Protein AF-A0A914QWF9-F1 (afdb_monomer)

Solvent-accessible surface area (backbone atoms only — not comparable to full-atom values): 8868 Å² total; per-residue (Å²): 136,91,75,62,55,84,42,49,62,39,82,74,47,65,68,43,36,51,52,45,52,56,43,65,59,30,48,76,39,71,44,70,62,62,51,54,31,44,86,71,41,91,70,46,84,58,59,75,56,71,84,64,99,67,94,63,83,84,56,72,35,55,24,38,60,91,36,84,88,27,16,42,87,88,45,54,73,42,78,38,72,58,63,64,86,76,58,66,73,52,49,52,50,15,51,27,21,52,47,13,50,32,47,77,69,69,70,57,81,87,77,93,71,74,82,80,57,93,63,91,49,70,64,55,56,51,53,52,30,58,78,67,69,52,66,101,76,80,86,82,84,128

Mean predicted aligned error: 7.16 Å

Foldseek 3Di:
DDDDCVQQVDDQDVVLLVVLVVQVVQQPDWDADAFFAQVRDPDFCDQPDDQDPPPDDGDRGCQDPPHDVHTDPPTDHDGDGSRDDDDPVSNSVSNSNVNNVCVVVVLDDDDDDPVPQPDPDPVSVVVVCVVVVNDDDDDDDD

InterPro domains:
  IPR002136 Large ribosomal subunit protein uL4 [PF00573] (2-134)
  IPR013005 Large ribosomal subunit protein uL4-like [PTHR10746] (1-134)
  IPR023574 Large ribosomal subunit protein uL4 domain superfamily [G3DSA:3.40.1370.10] (1-141)
  IPR023574 Large ribosomal subunit protein uL4 domain superfamily [SSF52166] (2-134)

Organism: NCBI:txid227884

Sequence (142 aa):
MKLNPSVFRTTPRIDLLHRNITWQQNYRNLQLTKQLTRAEMPGGGRKPWPQKKTGRHHAGSIRAPGFKFGGFAHGVRGPRTWFYMLPDSIRLKGLCTALTIKHVQNDLIIADDFDSISSNDSQFLHDLAEKRNWEIQICLRI

pLDDT: mean 90.38, std 10.07, range [35.31, 98.06]

Nearest PDB structures (foldseek):
  6ydw-assembly1_BF  TM=9.762E-01  e=4.578E-14  Sus scrofa
  8any-assembly1_F  TM=9.767E-01  e=2.066E-13  Homo sapiens
  7nqh-assembly1_BF  TM=8.970E-01  e=2.841E-12  Sus scrofa
  3j6b-assembly1_D  TM=8.405E-01  e=6.416E-08  Saccharomyces cerevisiae
  5mrf-assembly1_D  TM=8.254E-01  e=2.357E-06  Saccharomyces cerevisiae

Radius of gyration: 28.98 Å; Cα contacts (8 Å, |Δi|>4): 144; chains: 1; bounding box: 62×30×77 Å

Secondary structure (DSSP, 8-state):
----HHHHSS---HHHHHHHHHHHHHTT-EE---PPPTTTSS---S-SS-SSSSSSPP-S-TTSTTSTTPPPSS---SSEE---PPPHHHHHHHHHHHHHHHHHTT-----S-STT-S---HHHHHHHHHHTT--S------

Structure (mmCIF, N/CA/C/O backbone):
data_AF-A0A914QWF9-F1
#
_entry.id   AF-A0A914QWF9-F1
#
loop_
_atom_site.group_PDB
_atom_site.id
_atom_site.type_symbol
_atom_site.label_atom_id
_atom_site.label_alt_id
_atom_site.label_comp_id
_atom_site.label_asym_id
_atom_site.label_entity_id
_atom_site.label_seq_id
_atom_site.pdbx_PDB_ins_code
_atom_site.Cartn_x
_atom_site.Cartn_y
_atom_site.Cartn_z
_atom_site.occupancy
_atom_site.B_iso_or_equiv
_atom_site.auth_seq_id
_atom_site.auth_comp_id
_atom_site.auth_asym_id
_atom_site.auth_atom_id
_atom_site.pdbx_PDB_model_num
ATOM 1 N N . MET A 1 1 ? -25.846 2.274 28.030 1.00 79.69 1 MET A N 1
ATOM 2 C CA . MET A 1 1 ? -26.129 3.093 26.828 1.00 79.69 1 MET A CA 1
ATOM 3 C C . MET A 1 1 ? -26.800 2.228 25.760 1.00 79.69 1 MET A C 1
ATOM 5 O O . MET A 1 1 ? -26.440 1.062 25.636 1.00 79.69 1 MET A O 1
ATOM 9 N N . LYS A 1 2 ? -27.792 2.741 25.019 1.00 88.00 2 LYS A N 1
ATOM 10 C CA . LYS A 1 2 ? -28.490 1.978 23.965 1.00 88.00 2 LYS A CA 1
ATOM 11 C C . LYS A 1 2 ? -27.807 2.214 22.615 1.00 88.00 2 LYS A C 1
ATOM 13 O O . LYS A 1 2 ? -27.835 3.329 22.110 1.00 88.00 2 LYS A O 1
ATOM 18 N N . LEU A 1 3 ? -27.212 1.170 22.036 1.00 90.25 3 LEU A N 1
ATOM 19 C CA . LEU A 1 3 ? -26.528 1.232 20.738 1.00 90.25 3 LEU A CA 1
ATOM 20 C C . LEU A 1 3 ? -27.451 0.824 19.585 1.00 90.25 3 LEU A C 1
ATOM 22 O O . LEU A 1 3 ? -28.329 -0.026 19.750 1.00 90.25 3 LEU A O 1
ATOM 26 N N . ASN A 1 4 ? -27.241 1.413 18.404 1.00 94.69 4 ASN A N 1
ATOM 27 C CA . ASN A 1 4 ? -28.020 1.074 17.214 1.00 94.69 4 ASN A CA 1
ATOM 28 C C . ASN A 1 4 ? -27.659 -0.347 16.723 1.00 94.69 4 ASN A C 1
ATOM 30 O O . ASN A 1 4 ? -26.498 -0.592 16.368 1.00 94.69 4 ASN A O 1
ATOM 34 N N . PRO A 1 5 ? -28.629 -1.279 16.646 1.00 93.75 5 PRO A N 1
ATOM 35 C CA . PRO A 1 5 ? -28.360 -2.655 16.234 1.00 93.75 5 PRO A CA 1
ATOM 36 C C . PRO A 1 5 ? -27.850 -2.756 14.790 1.00 93.75 5 PRO A C 1
ATOM 38 O O . PRO A 1 5 ? -27.031 -3.620 14.498 1.00 93.75 5 PRO A O 1
ATOM 41 N N . SER A 1 6 ? -28.252 -1.848 13.894 1.00 93.06 6 SER A N 1
ATOM 42 C CA . SER A 1 6 ? -27.806 -1.872 12.496 1.00 93.06 6 SER A CA 1
ATOM 43 C C . SER A 1 6 ? -26.310 -1.586 12.329 1.00 93.06 6 SER A C 1
ATOM 45 O O . SER A 1 6 ? -25.757 -1.895 11.279 1.00 93.06 6 SER A O 1
ATOM 47 N N . VAL A 1 7 ? -25.653 -0.977 13.320 1.00 93.19 7 VAL A N 1
ATOM 48 C CA . VAL A 1 7 ? -24.224 -0.627 13.254 1.00 93.19 7 VAL A CA 1
ATOM 49 C C . VAL A 1 7 ? -23.387 -1.616 14.059 1.00 93.19 7 VAL A C 1
ATOM 51 O O . VAL A 1 7 ? -22.391 -2.123 13.551 1.00 93.19 7 VAL A O 1
ATOM 54 N N . PHE A 1 8 ? -23.818 -1.926 15.286 1.00 94.06 8 PHE A N 1
ATOM 55 C CA . PHE A 1 8 ? -23.043 -2.723 16.247 1.00 94.06 8 PHE A CA 1
ATOM 56 C C . PHE A 1 8 ? -23.449 -4.202 16.325 1.00 94.06 8 PHE A C 1
ATOM 58 O O . PHE A 1 8 ? -22.809 -4.964 17.043 1.00 94.06 8 PHE A O 1
ATOM 65 N N . ARG A 1 9 ? -24.521 -4.621 15.635 1.00 93.31 9 ARG A N 1
ATOM 66 C CA . ARG A 1 9 ? -25.017 -6.013 15.614 1.00 93.31 9 ARG A CA 1
ATOM 67 C C . ARG A 1 9 ? -25.243 -6.534 14.190 1.00 93.31 9 ARG A C 1
ATOM 69 O O . ARG A 1 9 ? -26.154 -7.321 13.944 1.00 93.31 9 ARG A O 1
ATOM 76 N N . THR A 1 10 ? -24.425 -6.091 13.236 1.00 93.75 10 THR A N 1
ATOM 77 C CA . THR A 1 10 ? -24.459 -6.623 11.862 1.00 93.75 10 THR A CA 1
ATOM 78 C C . THR A 1 10 ? -23.812 -8.010 11.808 1.00 93.75 10 THR A C 1
ATOM 80 O O . THR A 1 10 ? -22.875 -8.293 12.545 1.00 93.75 10 THR A O 1
ATOM 83 N N . THR A 1 11 ? -24.251 -8.885 10.900 1.00 93.00 11 THR A N 1
ATOM 84 C CA . THR A 1 11 ? -23.580 -10.177 10.673 1.00 93.00 11 THR A CA 1
ATOM 85 C C . THR A 1 11 ? -22.091 -9.967 10.349 1.00 93.00 11 THR A C 1
ATOM 87 O O . THR A 1 11 ? -21.797 -9.281 9.360 1.00 93.00 11 THR A O 1
ATOM 90 N N . PRO A 1 12 ? -21.148 -10.539 11.118 1.00 92.38 12 PRO A N 1
ATOM 91 C CA . PRO A 1 12 ? -19.728 -10.251 10.946 1.00 92.38 12 PRO A CA 1
ATOM 92 C C . PRO A 1 12 ? -19.193 -10.866 9.643 1.00 92.38 12 PRO A C 1
ATOM 94 O O . PRO A 1 12 ? -18.993 -12.075 9.540 1.00 92.38 12 PRO A O 1
ATOM 97 N N . ARG A 1 13 ? -18.960 -10.032 8.618 1.00 94.50 13 ARG A N 1
ATOM 98 C CA . ARG A 1 13 ? -18.441 -10.451 7.302 1.00 94.50 13 ARG A CA 1
ATOM 99 C C . ARG A 1 13 ? -16.966 -10.091 7.118 1.00 94.50 13 ARG A C 1
ATOM 101 O O . ARG A 1 13 ? -16.642 -9.028 6.590 1.00 94.50 13 ARG A O 1
ATOM 108 N N . ILE A 1 14 ? -16.080 -11.021 7.464 1.00 95.56 14 ILE A N 1
ATOM 109 C CA . ILE A 1 14 ? -14.614 -10.846 7.404 1.00 95.56 14 ILE A CA 1
ATOM 110 C C . ILE A 1 14 ? -14.115 -10.499 5.986 1.00 95.56 14 ILE A C 1
ATOM 112 O O . ILE A 1 14 ? -13.216 -9.678 5.838 1.00 95.56 14 ILE A O 1
ATOM 116 N N . ASP A 1 15 ? -14.743 -11.028 4.930 1.00 96.88 15 ASP A N 1
ATOM 117 C CA . ASP A 1 15 ? -14.413 -10.684 3.533 1.00 96.88 15 ASP A CA 1
ATOM 118 C C . ASP A 1 15 ? -14.521 -9.170 3.255 1.00 96.88 15 ASP A C 1
ATOM 120 O O . ASP A 1 15 ? -13.628 -8.567 2.662 1.00 96.88 15 ASP A O 1
ATOM 124 N N . LEU A 1 16 ? -15.580 -8.511 3.744 1.00 95.75 16 LEU A N 1
ATOM 125 C CA . LEU A 1 16 ? -15.761 -7.069 3.536 1.00 95.75 16 LEU A CA 1
ATOM 126 C C . LEU A 1 16 ? -14.731 -6.252 4.320 1.00 95.75 16 LEU A C 1
ATOM 128 O O . LEU A 1 16 ? -14.293 -5.204 3.841 1.00 95.75 16 LEU A O 1
ATOM 132 N N . LEU A 1 17 ? -14.331 -6.739 5.497 1.00 95.94 17 LEU A N 1
ATOM 133 C CA . LEU A 1 17 ? -13.258 -6.145 6.287 1.00 95.94 17 LEU A CA 1
ATOM 134 C C . LEU A 1 17 ? -11.923 -6.233 5.536 1.00 95.94 17 LEU A C 1
ATOM 136 O O . LEU A 1 17 ? -11.269 -5.212 5.335 1.00 95.94 17 LEU A O 1
ATOM 140 N N . HIS A 1 18 ? -11.569 -7.421 5.039 1.00 96.94 18 HIS A N 1
ATOM 141 C CA . HIS A 1 18 ? -10.355 -7.642 4.254 1.00 96.94 18 HIS A CA 1
ATOM 142 C C . HIS A 1 18 ? -10.306 -6.731 3.019 1.00 96.94 18 HIS A C 1
ATOM 144 O O . HIS A 1 18 ? -9.330 -6.011 2.827 1.00 96.94 18 HIS A O 1
ATOM 150 N N . ARG A 1 19 ? -11.390 -6.665 2.231 1.00 97.19 19 ARG A N 1
ATOM 151 C CA . ARG A 1 19 ? -11.473 -5.771 1.058 1.00 97.19 19 ARG A CA 1
ATOM 152 C C . ARG A 1 19 ? -11.233 -4.307 1.415 1.00 97.19 19 ARG A C 1
ATOM 154 O O . ARG A 1 19 ? -10.559 -3.606 0.666 1.00 97.19 19 ARG A O 1
ATOM 161 N N . ASN A 1 20 ? -11.771 -3.845 2.543 1.00 97.19 20 ASN A N 1
ATOM 162 C CA . ASN A 1 20 ? -11.553 -2.479 3.014 1.00 97.19 20 ASN A CA 1
ATOM 163 C C . ASN A 1 20 ? -10.098 -2.229 3.401 1.00 97.19 20 ASN A C 1
ATOM 165 O O . ASN A 1 20 ? -9.551 -1.204 3.008 1.00 97.19 20 ASN A O 1
ATOM 169 N N . ILE A 1 21 ? -9.463 -3.163 4.111 1.00 96.25 21 ILE A N 1
ATOM 170 C CA . ILE A 1 21 ? -8.051 -3.058 4.502 1.00 96.25 21 ILE A CA 1
ATOM 171 C C . ILE A 1 21 ? -7.156 -3.030 3.258 1.00 96.25 21 ILE A C 1
ATOM 173 O O . ILE A 1 21 ? -6.344 -2.119 3.103 1.00 96.25 21 ILE A O 1
ATOM 177 N N . THR A 1 22 ? -7.345 -3.969 2.328 1.00 96.31 22 THR A N 1
ATOM 178 C CA . THR A 1 22 ? -6.589 -4.014 1.069 1.00 96.31 22 THR A CA 1
ATOM 179 C C . THR A 1 22 ? -6.789 -2.740 0.248 1.00 96.31 22 THR A C 1
ATOM 181 O O . THR A 1 22 ? -5.837 -2.214 -0.329 1.00 96.31 22 THR A O 1
ATOM 184 N N . TRP A 1 23 ? -8.018 -2.215 0.193 1.00 97.50 23 TRP A N 1
ATOM 185 C CA . TRP A 1 23 ? -8.303 -0.937 -0.454 1.00 97.50 23 TRP A CA 1
ATOM 186 C C . TRP A 1 23 ? -7.572 0.216 0.237 1.00 97.50 23 TRP A C 1
ATOM 188 O O . TRP A 1 23 ? -6.878 0.962 -0.447 1.00 97.50 23 TRP A O 1
ATOM 198 N N . GLN A 1 24 ? -7.657 0.325 1.569 1.00 95.94 24 GLN A N 1
ATOM 199 C CA . GLN A 1 24 ? -7.014 1.376 2.365 1.00 95.94 24 GLN A CA 1
ATOM 200 C C . GLN A 1 24 ? -5.485 1.389 2.230 1.00 95.94 24 GLN A C 1
ATOM 202 O O . GLN A 1 24 ? -4.878 2.458 2.204 1.00 95.94 24 GLN A O 1
ATOM 207 N N . GLN A 1 25 ? -4.866 0.217 2.111 1.00 94.31 25 GLN A N 1
ATOM 208 C CA . GLN A 1 25 ? -3.435 0.102 1.846 1.00 94.31 25 GLN A CA 1
ATOM 209 C C . GLN A 1 25 ? -3.105 0.565 0.423 1.00 94.31 25 GLN A C 1
ATOM 211 O O . GLN A 1 25 ? -2.206 1.375 0.228 1.00 94.31 25 GLN A O 1
ATOM 216 N N . ASN A 1 26 ? -3.862 0.108 -0.577 1.00 95.31 26 ASN A N 1
ATOM 217 C CA . ASN A 1 26 ? -3.514 0.322 -1.982 1.00 95.31 26 ASN A CA 1
ATOM 218 C C . ASN A 1 26 ? -3.883 1.699 -2.538 1.00 95.31 26 ASN A C 1
ATOM 220 O O . ASN A 1 26 ? -3.162 2.204 -3.396 1.00 95.31 26 ASN A O 1
ATOM 224 N N . TYR A 1 27 ? -4.958 2.339 -2.067 1.00 95.06 27 TYR A N 1
ATOM 225 C CA . TYR A 1 27 ? -5.406 3.602 -2.669 1.00 95.06 27 TYR A CA 1
ATOM 226 C C . TYR A 1 27 ? -4.405 4.752 -2.485 1.00 95.06 27 TYR A C 1
ATOM 228 O O . TYR A 1 27 ? -4.372 5.662 -3.308 1.00 95.06 27 TYR A O 1
ATOM 236 N N . ARG A 1 28 ? -3.580 4.704 -1.430 1.00 91.62 28 ARG A N 1
ATOM 237 C CA . ARG A 1 28 ? -2.504 5.678 -1.170 1.00 91.62 28 ARG A CA 1
ATOM 238 C C . ARG A 1 28 ? -1.166 5.272 -1.792 1.00 91.62 28 ARG A C 1
ATOM 240 O O . ARG A 1 28 ? -0.235 6.072 -1.791 1.00 91.62 28 ARG A O 1
ATOM 247 N N . ASN A 1 29 ? -1.051 4.047 -2.306 1.00 93.56 29 ASN A N 1
ATOM 248 C CA . ASN A 1 29 ? 0.223 3.510 -2.767 1.00 93.56 29 ASN A CA 1
ATOM 249 C C . ASN A 1 29 ? 0.638 4.118 -4.113 1.00 93.56 29 ASN A C 1
ATOM 251 O O . ASN A 1 29 ? -0.044 3.969 -5.134 1.00 93.56 29 ASN A O 1
ATOM 255 N N . LEU A 1 30 ? 1.824 4.732 -4.111 1.00 93.81 30 LEU A N 1
ATOM 256 C CA . LEU A 1 30 ? 2.505 5.263 -5.286 1.00 93.81 30 LEU A CA 1
ATOM 257 C C . LEU A 1 30 ? 3.869 4.589 -5.435 1.00 93.81 30 LEU A C 1
ATOM 259 O O . LEU A 1 30 ? 4.742 4.716 -4.580 1.00 93.81 30 LEU A O 1
ATOM 263 N N . GLN A 1 31 ? 4.074 3.899 -6.553 1.00 93.94 31 GLN A N 1
ATOM 264 C CA . GLN A 1 31 ? 5.348 3.272 -6.872 1.00 93.94 31 GLN A CA 1
ATOM 265 C C . GLN A 1 31 ? 6.168 4.186 -7.788 1.00 93.94 31 GLN A C 1
ATOM 267 O O . GLN A 1 31 ? 5.858 4.338 -8.970 1.00 93.94 31 GLN A O 1
ATOM 272 N N . LEU A 1 32 ? 7.235 4.775 -7.238 1.00 94.75 32 LEU A N 1
ATOM 273 C CA . LEU A 1 32 ? 8.134 5.702 -7.946 1.00 94.75 32 LEU A CA 1
ATOM 274 C C . LEU A 1 32 ? 9.300 5.012 -8.665 1.00 94.75 32 LEU A C 1
ATOM 276 O O . LEU A 1 32 ? 9.985 5.623 -9.481 1.00 94.75 32 LEU A O 1
ATOM 280 N N . THR A 1 33 ? 9.538 3.734 -8.378 1.00 94.38 33 THR A N 1
ATOM 281 C CA . THR A 1 33 ? 10.654 2.981 -8.953 1.00 94.38 33 THR A CA 1
ATOM 282 C C . THR A 1 33 ? 10.525 2.886 -10.472 1.00 94.38 33 THR A C 1
ATOM 284 O O . THR A 1 33 ? 9.498 2.433 -10.980 1.00 94.38 33 THR A O 1
ATOM 287 N N . LYS A 1 34 ? 11.583 3.252 -11.198 1.00 95.12 34 LYS A N 1
ATOM 288 C CA . LYS A 1 34 ? 11.663 3.144 -12.657 1.00 95.12 34 LYS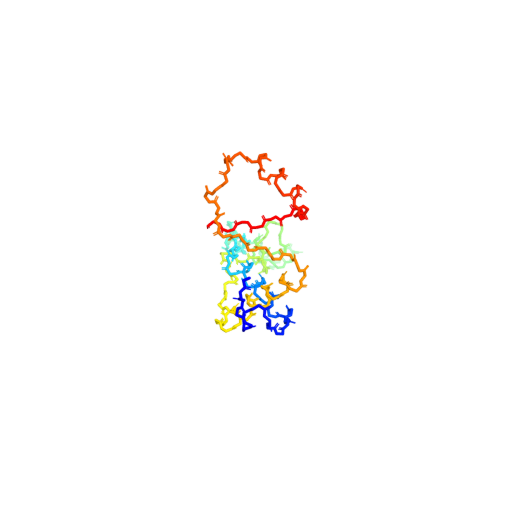 A CA 1
ATOM 289 C C . LYS A 1 34 ? 12.995 2.521 -13.057 1.00 95.12 34 LYS A C 1
ATOM 291 O O . LYS A 1 34 ? 14.050 2.973 -12.625 1.00 95.12 34 LYS A O 1
ATOM 296 N N . GLN A 1 35 ? 12.942 1.515 -13.920 1.00 95.38 35 GLN A N 1
ATOM 297 C CA . GLN A 1 35 ? 14.111 0.948 -14.585 1.00 95.38 35 GLN A CA 1
ATOM 298 C C . GLN A 1 35 ? 14.199 1.482 -16.017 1.00 95.38 35 GLN A C 1
ATOM 300 O O . GLN A 1 35 ? 13.191 1.570 -16.727 1.00 95.38 35 GLN A O 1
ATOM 305 N N . LEU A 1 36 ? 15.412 1.854 -16.431 1.00 95.31 36 LEU A N 1
ATOM 306 C CA . LEU A 1 36 ? 15.663 2.412 -17.756 1.00 95.31 36 LEU A CA 1
ATOM 307 C C . LEU A 1 36 ? 15.578 1.316 -18.819 1.00 95.31 36 LEU A C 1
ATOM 309 O O . LEU A 1 36 ? 16.236 0.275 -18.729 1.00 95.31 36 LEU A O 1
ATOM 313 N N . THR A 1 37 ? 14.779 1.576 -19.848 1.00 96.00 37 THR A N 1
ATOM 314 C CA . THR A 1 37 ? 14.755 0.751 -21.060 1.00 96.00 37 THR A CA 1
ATOM 315 C C . THR A 1 37 ? 15.994 1.011 -21.912 1.00 96.00 37 THR A C 1
ATOM 317 O O . THR A 1 37 ? 16.696 2.009 -21.735 1.00 96.00 37 THR A O 1
ATOM 320 N N . ARG A 1 38 ? 16.242 0.150 -22.910 1.00 94.25 38 ARG A N 1
ATOM 321 C CA . ARG A 1 38 ? 17.354 0.335 -23.863 1.00 94.25 38 ARG A CA 1
ATOM 322 C C . ARG A 1 38 ? 17.352 1.703 -24.561 1.00 94.25 38 ARG A C 1
ATOM 324 O O . ARG A 1 38 ? 18.408 2.146 -24.988 1.00 94.25 38 ARG A O 1
ATOM 331 N N . ALA A 1 39 ? 16.177 2.323 -24.708 1.00 93.75 39 ALA A N 1
ATOM 332 C CA . ALA A 1 39 ? 15.992 3.605 -25.386 1.00 93.75 39 ALA A CA 1
ATOM 333 C C . ALA A 1 39 ? 16.230 4.811 -24.464 1.00 93.75 39 ALA A C 1
ATOM 335 O O . ALA A 1 39 ? 16.548 5.891 -24.943 1.00 93.75 39 ALA A O 1
ATOM 336 N N . GLU A 1 40 ? 16.080 4.630 -23.151 1.00 95.06 40 GLU A N 1
ATOM 337 C CA . GLU A 1 40 ? 16.303 5.685 -22.154 1.00 95.06 40 GLU A CA 1
ATOM 338 C C . GLU A 1 40 ? 17.746 5.686 -21.633 1.00 95.06 40 GLU A C 1
ATOM 340 O O . GLU A 1 40 ? 18.178 6.643 -20.996 1.00 95.06 40 GLU A O 1
ATOM 345 N N . MET A 1 41 ? 18.495 4.604 -21.867 1.00 95.06 41 MET A N 1
ATOM 346 C CA . MET A 1 41 ? 19.898 4.528 -21.482 1.00 95.06 41 MET A CA 1
ATOM 347 C C . MET A 1 41 ? 20.788 5.403 -22.376 1.00 95.06 41 MET A C 1
ATOM 349 O O . MET A 1 41 ? 20.595 5.441 -23.590 1.00 95.06 41 MET A O 1
ATOM 353 N N . PRO A 1 42 ? 21.828 6.044 -21.814 1.00 94.62 42 PRO A N 1
ATOM 354 C CA . PRO A 1 42 ? 22.708 6.917 -22.580 1.00 94.62 42 PRO A CA 1
ATOM 355 C C . PRO A 1 42 ? 23.568 6.136 -23.588 1.00 94.62 42 PRO A C 1
ATOM 357 O O . PRO A 1 42 ? 24.224 5.146 -23.246 1.00 94.62 42 PRO A O 1
ATOM 360 N N 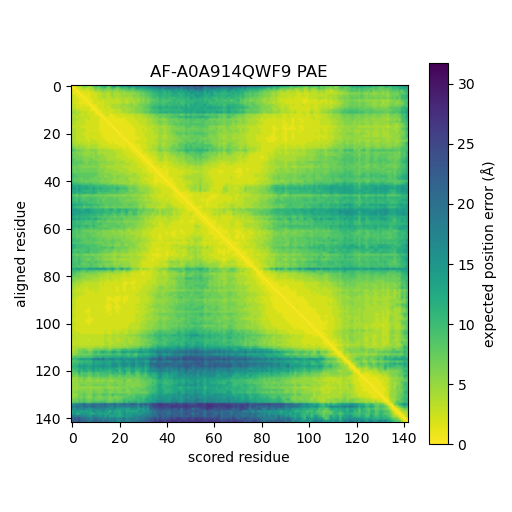. GLY A 1 43 ? 23.626 6.611 -24.834 1.00 94.56 43 GLY A N 1
ATOM 361 C CA . GLY A 1 43 ? 24.439 6.032 -25.909 1.00 94.56 43 GLY A CA 1
ATOM 362 C C . GLY A 1 43 ? 23.768 4.863 -26.642 1.00 94.56 43 GLY A C 1
ATOM 363 O O . GLY A 1 43 ? 22.555 4.717 -26.648 1.00 94.56 43 GLY A O 1
ATOM 364 N N . GLY A 1 44 ? 24.560 4.021 -27.315 1.00 92.81 44 GLY A N 1
ATOM 365 C CA . GLY A 1 44 ? 24.038 2.843 -28.024 1.00 92.81 44 GLY A CA 1
ATOM 366 C C . GLY A 1 44 ? 23.324 3.112 -29.354 1.00 92.81 44 GLY A C 1
ATOM 367 O O . GLY A 1 44 ? 22.719 2.185 -29.889 1.00 92.81 44 GLY A O 1
ATOM 368 N N . GLY A 1 45 ? 23.425 4.328 -29.901 1.00 93.44 45 GLY A N 1
ATOM 369 C CA . GLY A 1 45 ? 22.910 4.668 -31.236 1.00 93.44 45 GLY A CA 1
ATOM 370 C C . GLY A 1 45 ? 23.775 4.152 -32.394 1.00 93.44 45 GLY A C 1
ATOM 371 O O . GLY A 1 45 ? 23.277 3.945 -33.496 1.00 93.44 45 GLY A O 1
ATOM 372 N N . ARG A 1 46 ? 25.067 3.889 -32.154 1.00 94.19 46 ARG A N 1
ATOM 373 C CA . ARG A 1 46 ? 25.975 3.307 -33.152 1.00 94.19 46 ARG A CA 1
ATOM 374 C C . ARG A 1 46 ? 25.969 1.782 -33.065 1.00 94.19 46 ARG A C 1
ATOM 376 O O . ARG A 1 46 ? 26.072 1.212 -31.977 1.00 94.19 46 ARG A O 1
ATOM 383 N N . LYS A 1 47 ? 25.943 1.129 -34.230 1.00 94.69 47 LYS A N 1
ATOM 384 C CA . LYS A 1 47 ? 26.090 -0.324 -34.336 1.00 94.69 47 LYS A CA 1
ATOM 385 C C . LYS A 1 47 ? 27.462 -0.771 -33.789 1.00 94.69 47 LYS A C 1
ATOM 387 O O . LYS A 1 47 ? 28.472 -0.231 -34.245 1.00 94.69 47 LYS A O 1
ATOM 392 N N . PRO A 1 48 ? 27.528 -1.751 -32.866 1.00 94.75 48 PRO A N 1
ATOM 393 C CA . PRO A 1 48 ? 28.785 -2.139 -32.218 1.00 94.75 48 PRO A CA 1
ATOM 394 C C . PRO A 1 48 ? 29.846 -2.688 -33.183 1.00 94.75 48 PRO A C 1
ATOM 396 O O . PRO A 1 48 ? 31.028 -2.386 -33.047 1.00 94.75 48 PRO A O 1
ATOM 399 N N . TRP A 1 49 ? 29.427 -3.489 -34.167 1.00 95.88 49 TRP A N 1
ATOM 400 C CA . TRP A 1 49 ? 30.292 -4.043 -35.211 1.00 95.88 49 TRP A CA 1
ATOM 401 C C . TRP A 1 49 ? 29.509 -4.317 -36.510 1.00 95.88 49 TRP A C 1
ATOM 403 O O . TRP A 1 49 ? 28.276 -4.416 -36.481 1.00 95.88 49 TRP A O 1
ATOM 413 N N . PRO A 1 50 ? 30.192 -4.437 -37.668 1.00 95.94 50 PRO A N 1
ATOM 414 C CA . PRO A 1 50 ? 29.558 -4.787 -38.939 1.00 95.94 50 PRO 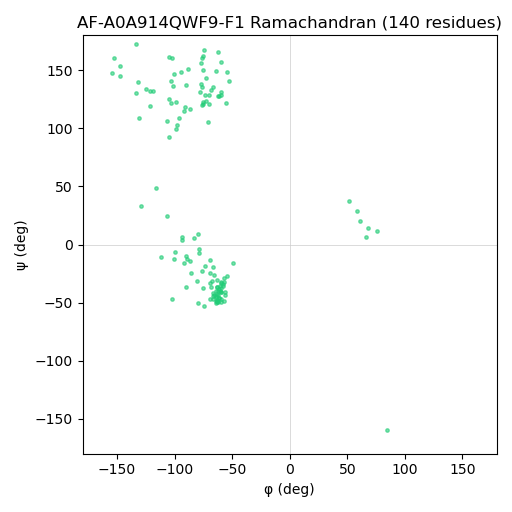A CA 1
ATOM 415 C C . PRO A 1 50 ? 28.756 -6.090 -38.869 1.00 95.94 50 PRO A C 1
ATOM 417 O O . PRO A 1 50 ? 29.115 -7.018 -38.148 1.00 95.94 50 PRO A O 1
ATOM 420 N N . GLN A 1 51 ? 27.679 -6.173 -39.657 1.00 95.44 51 GLN A N 1
ATOM 421 C CA . GLN A 1 51 ? 26.753 -7.313 -39.622 1.00 95.44 51 GLN A CA 1
ATOM 422 C C . GLN A 1 51 ? 27.428 -8.653 -39.949 1.00 95.44 51 GLN A C 1
ATOM 424 O O . GLN A 1 51 ? 27.006 -9.676 -39.425 1.00 95.44 51 GLN A O 1
ATOM 429 N N . LYS A 1 52 ? 28.438 -8.665 -40.822 1.00 95.25 52 LYS A N 1
ATOM 430 C CA . LYS A 1 52 ? 29.127 -9.871 -41.308 1.00 95.25 52 LYS A CA 1
ATOM 431 C C . LYS A 1 52 ? 30.645 -9.668 -41.250 1.00 95.25 52 LYS A C 1
ATOM 433 O O . LYS A 1 52 ? 31.101 -8.549 -41.026 1.00 95.25 52 LYS A O 1
ATOM 438 N N . LYS A 1 53 ? 31.407 -10.738 -41.519 1.00 93.75 53 LYS A N 1
ATOM 439 C CA . LYS A 1 53 ? 32.884 -10.748 -41.631 1.00 93.75 53 LYS A CA 1
ATOM 440 C C . LYS A 1 53 ? 33.649 -10.483 -40.322 1.00 93.75 53 LYS A C 1
ATOM 442 O O . LYS A 1 53 ? 34.842 -10.224 -40.353 1.00 93.75 53 LYS A O 1
ATOM 447 N N . THR A 1 54 ? 32.971 -10.557 -39.177 1.00 93.69 54 THR A N 1
ATOM 448 C CA . THR A 1 54 ? 33.549 -10.305 -37.843 1.00 93.69 54 THR A CA 1
ATOM 449 C C . THR A 1 54 ? 33.638 -11.550 -36.959 1.00 93.69 54 THR A C 1
ATOM 451 O O . THR A 1 54 ? 34.244 -11.478 -35.896 1.00 93.69 54 THR A O 1
ATOM 454 N N . GLY A 1 55 ? 33.010 -12.669 -37.344 1.00 95.56 55 GLY A N 1
ATOM 455 C CA . GLY A 1 55 ? 32.948 -13.900 -36.536 1.00 95.56 55 GLY A CA 1
ATOM 456 C C . GLY A 1 55 ? 32.154 -13.776 -35.225 1.00 95.56 55 GLY A C 1
ATOM 457 O O . GLY A 1 55 ? 32.145 -14.703 -34.423 1.00 95.56 55 GLY A O 1
ATOM 458 N N . ARG A 1 56 ? 31.491 -12.635 -34.986 1.00 95.19 56 ARG A N 1
ATOM 459 C CA . ARG A 1 56 ? 30.702 -12.343 -33.778 1.00 95.19 56 ARG A CA 1
ATOM 460 C C . ARG A 1 56 ? 29.201 -12.487 -34.047 1.00 95.19 56 ARG A C 1
ATOM 462 O O . ARG A 1 56 ? 28.764 -12.387 -35.192 1.00 95.19 56 ARG A O 1
ATOM 469 N N . HIS A 1 57 ? 28.406 -12.650 -32.985 1.00 94.31 57 HIS A N 1
ATOM 470 C CA . HIS A 1 57 ? 26.939 -12.634 -33.074 1.00 94.31 57 HIS A CA 1
ATOM 471 C C . HIS A 1 57 ? 26.419 -11.298 -33.633 1.00 94.31 57 HIS A C 1
ATOM 473 O O . HIS A 1 57 ? 27.087 -10.267 -33.544 1.00 94.31 57 HIS A O 1
ATOM 479 N N . HIS A 1 58 ? 25.215 -11.277 -34.200 1.00 95.44 58 HIS A N 1
ATOM 480 C CA . HIS A 1 58 ? 24.625 -10.040 -34.713 1.00 95.44 58 HIS A CA 1
ATOM 481 C C . HIS A 1 58 ? 24.118 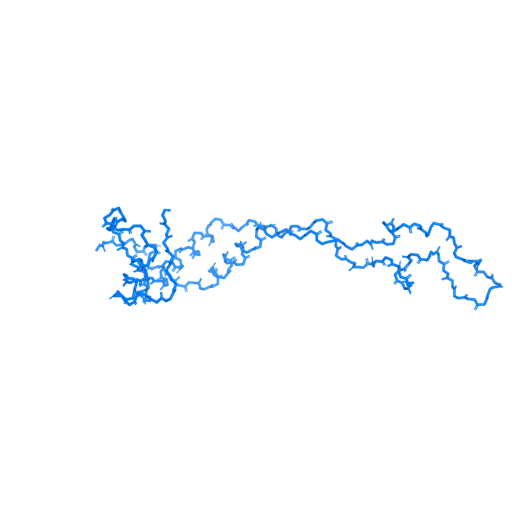-9.149 -33.571 1.00 95.44 58 HIS A C 1
ATOM 483 O O . HIS A 1 58 ? 23.230 -9.549 -32.824 1.00 95.44 58 HIS A O 1
ATOM 489 N N . ALA A 1 59 ? 24.639 -7.922 -33.469 1.00 95.25 59 ALA A N 1
ATOM 490 C CA . ALA A 1 59 ? 24.225 -6.952 -32.457 1.00 95.25 59 ALA A CA 1
ATOM 491 C C . ALA A 1 59 ? 23.786 -5.625 -33.084 1.00 95.25 59 ALA A C 1
ATOM 493 O O . ALA A 1 59 ? 24.459 -5.073 -33.958 1.00 95.25 59 ALA A O 1
ATOM 494 N N . GLY A 1 60 ? 22.649 -5.104 -32.615 1.00 94.50 60 GLY A N 1
ATOM 495 C CA . GLY A 1 60 ? 22.120 -3.805 -33.038 1.00 94.50 60 GLY A CA 1
ATOM 496 C C . GLY A 1 60 ? 22.604 -2.639 -32.174 1.00 94.50 60 GLY A C 1
ATOM 497 O O . GLY A 1 60 ? 22.865 -1.562 -32.694 1.00 94.50 60 GLY A O 1
ATOM 498 N N . SER A 1 61 ? 22.756 -2.855 -30.866 1.00 95.25 61 SER A N 1
ATOM 499 C CA . SER A 1 61 ? 23.143 -1.823 -29.900 1.00 95.25 61 SER A CA 1
ATOM 500 C C . SER A 1 61 ? 23.833 -2.450 -28.694 1.00 95.25 61 SER A C 1
ATOM 502 O O . SER A 1 61 ? 23.454 -3.540 -28.271 1.00 95.25 61 SER A O 1
ATOM 504 N N . ILE A 1 62 ? 24.781 -1.725 -28.095 1.00 96.00 62 ILE A N 1
ATOM 505 C CA . ILE A 1 62 ? 25.382 -2.093 -26.803 1.00 96.00 62 ILE A CA 1
ATOM 506 C C . ILE A 1 62 ? 24.403 -1.952 -25.625 1.00 96.00 62 ILE A C 1
ATOM 508 O O . ILE A 1 62 ? 24.698 -2.431 -24.539 1.00 96.00 62 ILE A O 1
ATOM 512 N N . ARG A 1 63 ? 23.253 -1.280 -25.811 1.00 96.75 63 ARG A N 1
ATOM 513 C CA . ARG A 1 63 ? 22.232 -1.086 -24.764 1.00 96.75 63 ARG A CA 1
ATOM 514 C C . ARG A 1 63 ? 21.127 -2.140 -24.781 1.00 96.75 63 ARG A C 1
ATOM 516 O O . ARG A 1 63 ? 20.153 -2.015 -24.041 1.00 96.75 63 ARG A O 1
ATOM 523 N N . ALA A 1 64 ? 21.243 -3.171 -25.619 1.00 95.25 64 ALA A N 1
ATOM 524 C CA . ALA A 1 64 ? 20.290 -4.276 -25.622 1.00 95.25 64 ALA A CA 1
ATOM 525 C C . ALA A 1 64 ? 20.322 -5.049 -24.281 1.00 95.25 64 ALA A C 1
ATOM 527 O O . ALA A 1 64 ? 21.388 -5.140 -23.680 1.00 95.25 64 ALA A O 1
ATOM 528 N N . PRO A 1 65 ? 19.202 -5.643 -23.822 1.00 95.75 65 PRO A N 1
ATOM 529 C CA . PRO A 1 65 ? 19.104 -6.256 -22.489 1.00 95.75 65 PRO A CA 1
ATOM 530 C C . PRO A 1 65 ? 20.122 -7.364 -22.185 1.00 95.75 65 PRO A C 1
ATOM 532 O O . PRO A 1 65 ? 20.495 -7.549 -21.035 1.00 95.75 65 PRO A O 1
ATOM 535 N N . GLY A 1 66 ? 20.585 -8.092 -23.207 1.00 93.62 66 GLY A N 1
ATOM 536 C CA . GLY A 1 66 ? 21.602 -9.139 -23.048 1.00 93.62 66 GLY A CA 1
ATOM 537 C C . GLY A 1 66 ? 23.040 -8.622 -22.917 1.00 93.62 66 GLY A C 1
ATOM 538 O O . GLY A 1 66 ? 23.947 -9.409 -22.667 1.00 93.62 66 GLY A O 1
ATOM 539 N N . PHE A 1 67 ? 23.277 -7.322 -23.109 1.00 94.50 67 PHE A N 1
ATOM 540 C CA . PHE A 1 67 ? 24.597 -6.716 -22.946 1.00 94.50 67 PHE A CA 1
ATOM 541 C C . PHE A 1 67 ? 24.820 -6.263 -21.501 1.00 94.50 67 PHE A C 1
ATOM 543 O O . PHE A 1 67 ? 23.894 -5.851 -20.801 1.00 94.50 67 PHE A O 1
ATOM 550 N N . LYS A 1 68 ? 26.085 -6.264 -21.064 1.00 93.69 68 LYS A N 1
ATOM 551 C CA . LYS A 1 68 ? 26.477 -5.650 -19.790 1.00 93.69 68 LYS A CA 1
ATOM 552 C C . LYS A 1 68 ? 26.123 -4.159 -19.817 1.00 93.69 68 LYS A C 1
ATOM 554 O O . LYS A 1 68 ? 26.467 -3.466 -20.771 1.00 93.69 68 LYS A O 1
ATOM 559 N N . PHE A 1 69 ? 25.455 -3.674 -18.769 1.00 92.19 69 PHE A N 1
ATOM 560 C CA . PHE A 1 69 ? 24.890 -2.315 -18.714 1.00 92.19 69 PHE A CA 1
ATOM 561 C C . PHE A 1 69 ? 23.877 -2.012 -19.838 1.00 92.19 69 PHE A C 1
ATOM 563 O O . PHE A 1 69 ? 23.752 -0.862 -20.276 1.00 92.19 69 PHE A O 1
ATOM 570 N N . GLY A 1 70 ? 23.184 -3.045 -20.324 1.00 95.00 70 GLY A N 1
ATOM 571 C CA . GLY A 1 70 ? 22.014 -2.929 -21.185 1.00 95.00 70 GLY A CA 1
ATOM 572 C C . GLY A 1 70 ? 20.755 -2.533 -20.414 1.00 95.00 70 GLY A C 1
ATOM 573 O O . GLY A 1 70 ? 20.687 -2.661 -19.192 1.00 95.00 70 GLY A O 1
ATOM 574 N N . GLY A 1 71 ? 19.754 -2.027 -21.134 1.00 96.31 71 GLY A N 1
ATOM 575 C CA . GLY A 1 71 ? 18.479 -1.626 -20.540 1.00 96.31 71 GLY A CA 1
ATOM 576 C C . GLY A 1 71 ? 17.580 -2.817 -20.216 1.00 96.31 71 GLY A C 1
ATOM 577 O O . GLY A 1 71 ? 17.668 -3.866 -20.850 1.00 96.31 71 GLY A O 1
ATOM 578 N N . PHE A 1 72 ? 16.659 -2.641 -19.271 1.00 96.50 72 PHE A N 1
ATOM 579 C CA . PHE A 1 72 ? 15.711 -3.689 -18.883 1.00 96.50 72 PHE A CA 1
ATOM 580 C C . PHE A 1 72 ? 14.575 -3.810 -19.915 1.00 96.50 72 PHE A C 1
ATOM 582 O O . PHE A 1 72 ? 13.976 -2.804 -20.297 1.00 96.50 72 PHE A O 1
ATOM 589 N N . ALA A 1 73 ? 14.265 -5.034 -20.365 1.00 95.06 73 ALA A N 1
ATOM 590 C CA . ALA A 1 73 ? 13.176 -5.291 -21.320 1.00 95.06 73 ALA A CA 1
ATOM 591 C C . ALA A 1 73 ? 11.790 -5.181 -20.663 1.00 95.06 73 ALA A C 1
ATOM 593 O O . ALA A 1 73 ? 10.942 -4.418 -21.116 1.00 95.06 73 ALA A O 1
ATOM 594 N N . HIS A 1 74 ? 11.597 -5.902 -19.557 1.00 94.31 74 HIS A N 1
ATOM 595 C CA . HIS A 1 74 ? 10.376 -5.898 -18.746 1.00 94.31 74 HIS A CA 1
ATOM 596 C C . HIS A 1 74 ? 10.672 -5.348 -17.352 1.00 94.31 74 HIS A C 1
ATOM 598 O O . HIS A 1 74 ? 10.365 -5.961 -16.334 1.00 94.31 74 HIS A O 1
ATOM 604 N N . GLY A 1 75 ? 11.356 -4.206 -17.325 1.00 92.38 75 GLY A N 1
ATOM 605 C CA . GLY A 1 75 ? 11.664 -3.527 -16.079 1.00 92.38 75 GLY A CA 1
ATOM 606 C C . GLY A 1 75 ? 10.453 -2.806 -15.501 1.00 92.38 75 GLY A C 1
ATOM 607 O O . GLY A 1 75 ? 9.490 -2.500 -16.208 1.00 92.38 75 GLY A O 1
ATOM 608 N N . VAL A 1 76 ? 10.523 -2.480 -14.213 1.00 94.50 76 VAL A N 1
ATOM 609 C CA . VAL A 1 76 ? 9.479 -1.686 -13.559 1.00 94.50 76 VAL A CA 1
ATOM 610 C C . VAL A 1 76 ? 9.355 -0.323 -14.247 1.00 94.50 76 VAL A C 1
ATOM 612 O O . VAL A 1 76 ? 10.343 0.396 -14.427 1.00 94.50 76 VAL A O 1
ATOM 615 N N . ARG A 1 77 ? 8.128 0.045 -14.625 1.00 91.81 77 ARG A N 1
ATOM 616 C CA . ARG A 1 77 ? 7.800 1.339 -15.234 1.00 91.81 77 ARG A CA 1
ATOM 617 C C . ARG A 1 77 ? 7.075 2.203 -14.208 1.00 91.81 77 ARG A C 1
ATOM 619 O O . ARG A 1 77 ? 5.922 1.937 -13.887 1.00 91.81 77 ARG A O 1
ATOM 626 N N . GLY A 1 78 ? 7.781 3.200 -13.685 1.00 88.50 78 GLY A N 1
ATOM 627 C CA . GLY A 1 78 ? 7.233 4.201 -12.769 1.00 88.50 78 GLY A CA 1
ATOM 628 C C . GLY A 1 78 ? 7.007 5.554 -13.459 1.00 88.50 78 GLY A C 1
ATOM 629 O O . GLY A 1 78 ? 7.632 5.805 -14.499 1.00 88.50 78 GLY A O 1
ATOM 630 N N . PRO A 1 79 ? 6.170 6.437 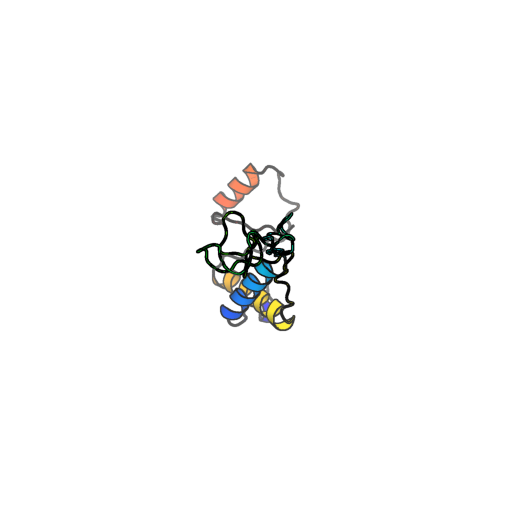-12.885 1.00 92.69 79 PRO A N 1
ATOM 631 C CA . PRO A 1 79 ? 5.357 6.233 -11.680 1.00 92.69 79 PRO A CA 1
ATOM 632 C C . PRO A 1 79 ? 4.101 5.382 -11.954 1.00 92.69 79 PRO A C 1
ATOM 634 O O . PRO A 1 79 ? 3.424 5.579 -12.960 1.00 92.69 79 PRO A O 1
ATOM 637 N N . ARG A 1 80 ? 3.776 4.445 -11.053 1.00 92.06 80 ARG A N 1
ATOM 638 C CA . ARG A 1 80 ? 2.554 3.622 -11.118 1.00 92.06 80 ARG A CA 1
ATOM 639 C C . ARG A 1 80 ? 1.715 3.820 -9.860 1.00 92.06 80 ARG A C 1
ATOM 641 O O . ARG A 1 80 ? 2.234 3.724 -8.750 1.00 92.06 80 ARG A O 1
ATOM 648 N N . THR A 1 81 ? 0.418 4.044 -10.038 1.00 93.56 81 THR A N 1
ATOM 649 C CA . THR A 1 81 ? -0.565 4.063 -8.950 1.00 93.56 81 THR A CA 1
ATOM 650 C C . THR A 1 81 ? -1.323 2.738 -8.896 1.00 93.56 81 THR A C 1
ATOM 652 O O . THR A 1 81 ? -1.575 2.101 -9.920 1.00 93.56 81 THR A O 1
ATOM 655 N N . TRP A 1 82 ? -1.694 2.327 -7.685 1.00 92.81 82 TRP A N 1
ATOM 656 C CA . TRP A 1 82 ? -2.598 1.195 -7.434 1.00 92.81 82 TRP A CA 1
ATOM 657 C C . TRP A 1 82 ? -3.980 1.673 -6.980 1.00 92.81 82 TRP A C 1
ATOM 659 O O . TRP A 1 82 ? -4.711 0.970 -6.283 1.00 92.81 82 TRP A O 1
ATOM 669 N N . PHE A 1 83 ? -4.324 2.902 -7.362 1.00 95.12 83 PHE A N 1
ATOM 670 C CA . PHE A 1 83 ? -5.547 3.561 -6.952 1.00 95.12 83 PHE A CA 1
ATOM 671 C C . PHE A 1 83 ? -6.768 2.907 -7.597 1.00 95.12 83 PHE A C 1
ATOM 673 O O . PHE A 1 83 ? -6.854 2.769 -8.816 1.00 95.12 83 PHE A O 1
ATOM 680 N N . TYR A 1 84 ? -7.740 2.567 -6.760 1.00 96.31 84 TYR A N 1
ATOM 681 C CA . TYR A 1 84 ? -9.100 2.255 -7.165 1.00 96.31 84 TYR A CA 1
ATOM 682 C C . TYR A 1 84 ? -10.049 2.692 -6.052 1.00 96.31 84 TYR A C 1
ATOM 684 O O . TYR A 1 84 ? -9.666 2.750 -4.881 1.00 96.31 84 TYR A O 1
ATOM 692 N N . MET A 1 85 ? -11.294 3.001 -6.407 1.00 97.06 85 MET A N 1
ATOM 693 C CA . MET A 1 85 ? -12.325 3.346 -5.432 1.00 97.06 85 MET A CA 1
ATOM 694 C C . MET A 1 85 ? -13.199 2.134 -5.144 1.00 97.06 85 MET A C 1
ATOM 696 O O . MET A 1 85 ? -13.814 1.568 -6.046 1.00 97.06 85 MET A O 1
ATOM 700 N N . LEU A 1 86 ? -13.262 1.745 -3.872 1.00 97.19 86 LEU A N 1
ATOM 701 C CA . LEU A 1 86 ? -14.184 0.716 -3.412 1.00 97.19 86 LEU A CA 1
ATOM 702 C C . LEU A 1 86 ? -15.606 1.306 -3.310 1.00 97.19 86 LEU A C 1
ATOM 704 O O . LEU A 1 86 ? -15.745 2.412 -2.777 1.00 97.19 86 LEU A O 1
ATOM 708 N N . PRO A 1 87 ? -16.660 0.605 -3.783 1.00 98.06 87 PRO A N 1
ATOM 709 C CA . PRO A 1 87 ? -18.039 1.078 -3.680 1.00 98.06 87 PRO A CA 1
ATOM 710 C C . PRO A 1 87 ? -18.422 1.459 -2.252 1.00 98.06 87 PRO A C 1
ATOM 712 O O . PRO A 1 87 ? -18.078 0.758 -1.296 1.00 98.06 87 PRO A O 1
ATOM 715 N N . ASP A 1 88 ? -19.183 2.542 -2.108 1.00 97.44 88 ASP A N 1
ATOM 716 C CA . ASP A 1 88 ? -19.462 3.127 -0.796 1.00 97.44 88 ASP A CA 1
ATOM 717 C C . ASP A 1 88 ? -20.186 2.164 0.154 1.00 97.44 88 ASP A C 1
ATOM 719 O O . ASP A 1 88 ? -19.805 2.000 1.312 1.00 97.44 88 ASP A O 1
ATOM 723 N N . SER A 1 89 ? -21.139 1.400 -0.380 1.00 96.44 89 SER A N 1
ATOM 724 C CA . SER A 1 89 ? -21.866 0.373 0.370 1.00 96.44 89 SER A CA 1
ATOM 725 C C . SER A 1 89 ? -20.953 -0.714 0.953 1.00 96.44 89 SER A C 1
ATOM 727 O O . SER A 1 89 ? -21.232 -1.237 2.031 1.00 96.44 89 SER A O 1
ATOM 729 N N . ILE A 1 90 ? -19.849 -1.049 0.278 1.00 96.88 90 ILE A N 1
ATOM 730 C CA . ILE A 1 90 ? -18.861 -2.018 0.768 1.00 96.88 90 ILE A CA 1
ATOM 731 C C . ILE A 1 90 ? -18.003 -1.387 1.866 1.00 96.88 90 ILE A C 1
ATOM 733 O O . ILE A 1 90 ? -17.685 -2.059 2.849 1.00 96.88 90 ILE A O 1
ATOM 737 N N . ARG A 1 91 ? -17.662 -0.099 1.738 1.00 96.81 91 ARG A N 1
ATOM 738 C CA . ARG A 1 91 ? -16.906 0.628 2.765 1.00 96.81 91 ARG A CA 1
ATOM 739 C C . ARG A 1 91 ? -17.678 0.731 4.071 1.00 96.81 91 ARG A C 1
ATOM 741 O O . ARG A 1 91 ? -17.173 0.339 5.121 1.00 96.81 91 ARG A O 1
ATOM 748 N N . LEU A 1 92 ? -18.939 1.147 3.982 1.00 96.00 92 LEU A N 1
ATOM 749 C CA . LEU A 1 92 ? -19.835 1.253 5.130 1.00 96.00 92 LEU A CA 1
ATOM 750 C C . LEU A 1 92 ? -20.059 -0.105 5.803 1.00 96.00 92 LEU A C 1
ATOM 752 O O . LEU A 1 92 ? -19.910 -0.225 7.016 1.00 96.00 92 LEU A O 1
ATOM 756 N N . LYS A 1 93 ? -20.331 -1.162 5.026 1.00 96.12 93 LYS A N 1
ATOM 757 C CA . LYS A 1 93 ? -20.493 -2.515 5.584 1.00 96.12 93 LYS A CA 1
ATOM 758 C C . LYS A 1 93 ? -19.216 -3.037 6.245 1.00 96.12 93 LYS A C 1
ATOM 760 O O . LYS A 1 93 ? -19.309 -3.720 7.264 1.00 96.12 93 LYS A O 1
ATOM 765 N N . GLY A 1 94 ? -18.041 -2.723 5.695 1.00 96.25 94 GLY A N 1
ATOM 766 C CA . GLY A 1 94 ? -16.756 -3.047 6.316 1.00 96.25 94 GLY A CA 1
ATOM 767 C C . GLY A 1 94 ? -16.577 -2.359 7.669 1.00 96.25 94 GLY A C 1
ATOM 768 O O . GLY A 1 94 ? -16.200 -3.017 8.635 1.00 96.25 94 GLY A O 1
ATOM 769 N N . LEU A 1 95 ? -16.934 -1.074 7.763 1.00 95.12 95 LEU A N 1
ATOM 770 C CA . LEU A 1 95 ? -16.895 -0.314 9.015 1.00 95.12 95 LEU A CA 1
ATOM 771 C C . LEU A 1 95 ? -17.868 -0.874 10.066 1.00 95.12 95 LEU A C 1
ATOM 773 O O . LEU A 1 95 ? -17.452 -1.144 11.191 1.00 95.12 95 LEU A O 1
ATOM 777 N N . CYS A 1 96 ? -19.132 -1.119 9.702 1.00 95.81 96 CYS A N 1
ATOM 778 C CA . CYS A 1 96 ? -20.106 -1.731 10.617 1.00 95.81 96 CYS A CA 1
ATOM 779 C C . CYS A 1 96 ? -19.649 -3.120 11.087 1.00 95.81 96 CYS A C 1
ATOM 781 O O . CYS A 1 96 ? -19.820 -3.477 12.250 1.00 95.81 96 CYS A O 1
ATOM 783 N N . THR A 1 97 ? -19.025 -3.897 10.196 1.00 95.94 97 THR A N 1
ATOM 784 C CA . THR A 1 97 ? -18.461 -5.207 10.544 1.00 95.94 97 THR A CA 1
ATOM 785 C C . THR A 1 97 ? -17.327 -5.072 11.561 1.00 95.94 97 THR A C 1
ATOM 787 O O . THR A 1 97 ? -17.322 -5.805 12.545 1.00 95.94 97 THR A O 1
ATOM 790 N N . ALA A 1 98 ? -16.403 -4.125 11.369 1.00 95.44 98 ALA A N 1
ATOM 791 C CA . ALA A 1 98 ? -15.305 -3.878 12.306 1.00 95.44 98 ALA A CA 1
ATOM 792 C C . ALA A 1 98 ? -15.819 -3.494 13.703 1.00 95.44 98 ALA A C 1
ATOM 794 O O . ALA A 1 98 ? -15.393 -4.074 14.702 1.00 95.44 98 ALA A O 1
ATOM 795 N N . LEU A 1 99 ? -16.781 -2.565 13.760 1.00 94.56 99 LEU A N 1
ATOM 796 C CA . LEU A 1 99 ? -17.413 -2.132 15.008 1.00 94.56 99 LEU A CA 1
ATOM 797 C C . LEU A 1 99 ? -18.162 -3.274 15.695 1.00 94.56 99 LEU A C 1
ATOM 799 O O . LEU A 1 99 ? -18.049 -3.434 16.906 1.00 94.56 99 LEU A O 1
ATOM 803 N N . THR A 1 100 ? -18.894 -4.088 14.930 1.00 95.12 100 THR A N 1
ATOM 804 C CA . THR A 1 100 ? -19.611 -5.243 15.483 1.00 95.12 100 THR A CA 1
ATOM 805 C C . THR A 1 100 ? -18.641 -6.271 16.065 1.00 95.12 100 THR A C 1
ATOM 807 O O . THR A 1 100 ? -18.866 -6.744 17.172 1.00 95.12 100 THR A O 1
ATOM 810 N N . ILE A 1 101 ? -17.542 -6.589 15.370 1.00 94.44 101 ILE A N 1
ATOM 811 C CA . ILE A 1 101 ? -16.530 -7.537 15.868 1.00 94.44 101 ILE A CA 1
ATOM 812 C C . ILE A 1 101 ? -15.937 -7.037 17.189 1.00 94.44 101 ILE A C 1
ATOM 814 O O . ILE A 1 101 ? -15.948 -7.775 18.171 1.00 94.44 101 ILE A O 1
ATOM 818 N N . LYS A 1 102 ? -15.507 -5.770 17.246 1.00 92.38 102 LYS A N 1
ATOM 819 C CA . LYS A 1 102 ? -14.950 -5.179 18.472 1.00 92.38 102 LYS A CA 1
ATOM 820 C C . LYS A 1 102 ? -15.962 -5.113 19.614 1.00 92.38 102 LYS A C 1
ATOM 822 O O . LYS A 1 102 ? -15.603 -5.349 20.762 1.00 92.38 102 LYS A O 1
ATOM 827 N N . HIS A 1 103 ? -17.230 -4.851 19.306 1.00 93.00 103 HIS A N 1
ATOM 828 C CA . HIS A 1 103 ? -18.297 -4.870 20.301 1.00 93.00 103 HIS A CA 1
ATOM 829 C C . HIS A 1 103 ? -18.557 -6.279 20.857 1.00 93.00 103 HIS A C 1
ATOM 831 O O . HIS A 1 103 ? -18.670 -6.436 22.066 1.00 93.00 103 HIS A O 1
ATOM 837 N N . VAL A 1 104 ? -18.609 -7.305 19.999 1.00 92.50 104 VAL A N 1
ATOM 838 C CA . VAL A 1 104 ? -18.834 -8.706 20.405 1.00 92.50 104 VAL A CA 1
ATOM 839 C C . VAL A 1 104 ? -17.655 -9.268 21.207 1.00 92.50 104 VAL A C 1
ATOM 841 O O . VAL A 1 104 ? -17.863 -10.096 22.088 1.00 92.50 104 VAL A O 1
ATOM 844 N N . GLN A 1 105 ? -16.433 -8.809 20.931 1.00 91.88 105 GLN A N 1
ATOM 845 C CA . GLN A 1 105 ? -15.221 -9.209 21.656 1.00 91.88 105 GLN A CA 1
ATOM 846 C C . GLN A 1 105 ? -15.040 -8.497 23.007 1.00 91.88 105 GLN A C 1
ATOM 848 O O . GLN A 1 105 ? -14.126 -8.845 23.739 1.00 91.88 105 GLN A O 1
ATOM 853 N N . ASN A 1 106 ? -15.915 -7.547 23.366 1.00 89.19 106 ASN A N 1
ATOM 854 C CA . ASN A 1 106 ? -15.760 -6.655 24.526 1.00 89.19 106 ASN A CA 1
ATOM 855 C C . ASN A 1 106 ? -14.505 -5.756 24.474 1.00 89.19 106 ASN A C 1
ATOM 857 O O . ASN A 1 106 ? -14.107 -5.191 25.487 1.00 89.19 106 ASN A O 1
ATOM 861 N N . ASP A 1 107 ? -13.943 -5.552 23.282 1.00 89.12 107 ASP A N 1
ATOM 862 C CA . ASP A 1 107 ? -12.790 -4.672 23.039 1.00 89.12 107 ASP A CA 1
ATOM 863 C C . ASP A 1 107 ? -13.202 -3.210 22.799 1.00 89.12 107 ASP A C 1
ATOM 865 O O . ASP A 1 107 ? -12.365 -2.309 22.746 1.00 89.12 107 ASP A O 1
ATOM 869 N N . LEU A 1 108 ? -14.491 -2.966 22.545 1.00 88.62 108 LEU A N 1
ATOM 870 C CA . LEU A 1 108 ? -15.023 -1.633 22.292 1.00 88.62 108 LEU A CA 1
ATOM 871 C C . LEU A 1 108 ? -15.484 -0.992 23.598 1.00 88.62 108 LEU A C 1
ATOM 873 O O . LEU A 1 108 ? -16.452 -1.444 24.211 1.00 88.62 108 LEU A O 1
ATOM 877 N N . ILE A 1 109 ? -14.857 0.126 23.948 1.00 87.75 109 ILE A N 1
ATOM 878 C CA . ILE A 1 109 ? -15.209 0.921 25.120 1.00 87.75 109 ILE A CA 1
ATOM 879 C C . ILE A 1 109 ? -15.635 2.303 24.654 1.00 87.75 109 ILE A C 1
ATOM 881 O O . ILE A 1 109 ? -14.970 2.928 23.830 1.00 87.75 109 ILE A O 1
ATOM 885 N N . ILE A 1 110 ? -16.769 2.756 25.173 1.00 88.12 110 ILE A N 1
ATOM 886 C CA . ILE A 1 110 ? -17.319 4.076 24.888 1.00 88.12 110 ILE A CA 1
ATOM 887 C C . ILE A 1 110 ? -17.024 4.939 26.106 1.00 88.12 110 ILE A C 1
ATOM 889 O O . ILE A 1 110 ? -17.403 4.579 27.220 1.00 88.12 110 ILE A O 1
ATOM 893 N N . ALA A 1 111 ? -16.311 6.036 25.882 1.00 86.25 111 ALA A N 1
ATOM 894 C CA . ALA A 1 111 ? -16.104 7.087 26.863 1.00 86.25 111 ALA A CA 1
ATOM 895 C C . ALA A 1 111 ? -17.011 8.266 26.503 1.00 86.25 111 ALA A C 1
ATOM 897 O O . ALA A 1 111 ? -17.184 8.552 25.317 1.00 86.25 111 ALA A O 1
ATOM 898 N N . ASP A 1 112 ? -17.591 8.906 27.515 1.00 84.44 112 ASP A N 1
ATOM 899 C CA . ASP A 1 112 ? -18.494 10.041 27.318 1.00 84.44 112 ASP A CA 1
ATOM 900 C C . ASP A 1 112 ? -17.699 11.329 27.056 1.00 84.44 112 ASP A C 1
ATOM 902 O O . ASP A 1 112 ? -17.917 11.966 26.031 1.00 84.44 112 ASP A O 1
ATOM 906 N N . ASP A 1 113 ? -16.711 11.634 27.907 1.00 84.69 113 ASP A N 1
ATOM 907 C CA . ASP A 1 113 ? -15.850 12.814 27.778 1.00 84.69 113 ASP A CA 1
ATOM 908 C C . ASP A 1 113 ? -14.364 12.454 27.920 1.00 84.69 113 ASP A C 1
ATOM 910 O O . ASP A 1 113 ? -13.969 11.661 28.781 1.00 84.69 113 ASP A O 1
ATOM 914 N N . PHE A 1 114 ? -13.529 13.080 27.086 1.00 81.44 114 PHE A N 1
ATOM 915 C CA . PHE A 1 114 ? -12.064 13.019 27.185 1.00 81.44 114 PHE A CA 1
ATOM 916 C C . PHE A 1 114 ? -11.462 14.274 27.840 1.00 81.44 114 PHE A C 1
ATOM 918 O O . PHE A 1 114 ? -10.309 14.246 28.257 1.00 81.44 114 PHE A O 1
ATOM 925 N N . ASP A 1 115 ? -12.238 15.346 28.009 1.00 78.06 115 ASP A N 1
ATOM 926 C CA . ASP A 1 115 ? -11.759 16.602 28.606 1.00 78.06 115 ASP A CA 1
ATOM 927 C C . ASP A 1 115 ? -11.564 16.502 30.127 1.00 78.06 115 ASP A C 1
ATOM 929 O O . ASP A 1 115 ? -10.830 17.286 30.723 1.00 78.06 115 ASP A O 1
ATOM 933 N N . SER A 1 116 ? -12.176 15.505 30.774 1.00 74.94 116 SER A N 1
ATOM 934 C CA . SER A 1 116 ? -12.020 15.250 32.211 1.00 74.94 116 SER A CA 1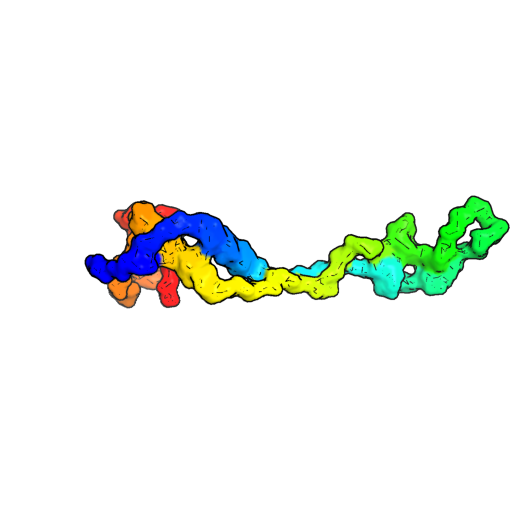
ATOM 935 C C . SER A 1 116 ? -10.721 14.511 32.568 1.00 74.94 116 SER A C 1
ATOM 937 O O . SER A 1 116 ? -10.576 14.023 33.692 1.00 74.94 116 SER A O 1
ATOM 939 N N . ILE A 1 117 ? -9.799 14.342 31.617 1.00 81.94 117 ILE A N 1
ATOM 940 C CA . ILE A 1 117 ? -8.491 13.731 31.863 1.00 81.94 117 ILE A CA 1
ATOM 941 C C . ILE A 1 117 ? -7.642 14.731 32.661 1.00 81.94 117 ILE A C 1
ATOM 943 O O . ILE A 1 117 ? -7.430 15.867 32.254 1.00 81.94 117 ILE A O 1
ATOM 947 N N . SER A 1 118 ? -7.154 14.298 33.825 1.00 78.38 118 SER A N 1
ATOM 948 C CA . SER A 1 118 ? -6.459 15.161 34.788 1.00 78.38 118 SER A CA 1
ATOM 949 C C . SER A 1 118 ? -5.083 15.654 34.331 1.00 78.38 118 SER A C 1
ATOM 951 O O . SER A 1 118 ? -4.608 16.665 34.840 1.00 78.38 118 SER A O 1
ATOM 953 N N . SER A 1 119 ? -4.418 14.935 33.423 1.00 83.81 119 SER A N 1
ATOM 954 C CA . SER A 1 119 ? -3.124 15.326 32.859 1.00 83.81 119 SER A CA 1
ATOM 955 C C . SER A 1 119 ? -2.994 14.856 31.410 1.00 83.81 119 SER A C 1
ATOM 957 O O . SER A 1 119 ? -3.443 13.765 31.066 1.00 83.81 119 SER A O 1
ATOM 959 N N . ASN A 1 120 ? -2.314 15.658 30.588 1.00 82.06 120 ASN A N 1
ATOM 960 C CA . ASN A 1 120 ? -1.961 15.324 29.204 1.00 82.06 120 ASN A CA 1
ATOM 961 C C . ASN A 1 120 ? -0.681 14.473 29.099 1.00 82.06 120 ASN A C 1
ATOM 963 O O . ASN A 1 120 ? -0.194 14.220 27.996 1.00 82.06 120 ASN A O 1
ATOM 967 N N . ASP A 1 121 ? -0.114 14.048 30.229 1.00 87.44 121 ASP A N 1
ATOM 968 C CA . ASP A 1 121 ? 1.112 13.258 30.250 1.00 87.44 121 ASP A CA 1
ATOM 969 C C . ASP A 1 121 ? 0.906 11.873 29.628 1.00 87.44 121 ASP A C 1
ATOM 971 O O . ASP A 1 121 ? -0.034 11.144 29.953 1.00 87.44 121 ASP A O 1
ATOM 975 N N . SER A 1 122 ? 1.854 11.451 28.785 1.00 85.00 122 SER A N 1
ATOM 976 C CA . SER A 1 122 ? 1.821 10.116 28.172 1.00 85.00 122 SER A CA 1
ATOM 977 C C . SER A 1 122 ? 1.800 8.993 29.213 1.00 85.00 122 SER A C 1
ATOM 979 O O . SER A 1 122 ? 1.147 7.976 28.995 1.00 85.00 122 SER A O 1
ATOM 981 N N . GLN A 1 123 ? 2.506 9.170 30.336 1.00 87.12 123 GLN A N 1
ATOM 982 C CA . GLN A 1 123 ? 2.576 8.175 31.413 1.00 87.12 123 GLN A CA 1
ATOM 983 C C . GLN A 1 12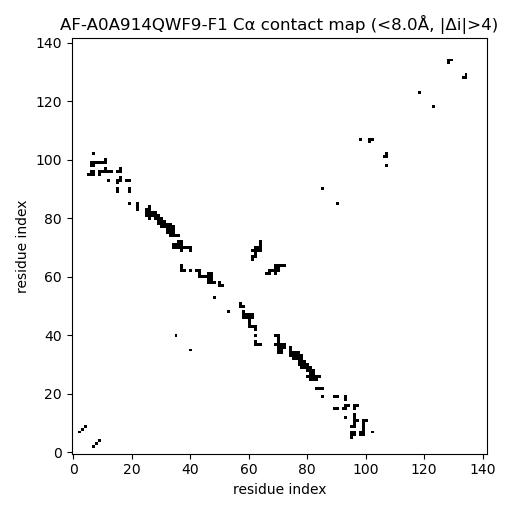3 ? 1.206 7.950 32.057 1.00 87.12 123 GLN A C 1
ATOM 985 O O . GLN A 1 123 ? 0.812 6.810 32.273 1.00 87.12 123 GLN A O 1
ATOM 990 N N . PHE A 1 124 ? 0.432 9.020 32.253 1.00 87.94 124 PHE A N 1
ATOM 991 C CA . PHE A 1 124 ? -0.912 8.928 32.814 1.00 87.94 124 PHE A CA 1
ATOM 992 C C . PHE A 1 124 ? -1.839 8.051 31.957 1.00 87.94 124 PHE A C 1
ATOM 994 O O . PHE A 1 124 ? -2.601 7.247 32.494 1.00 87.94 124 PHE A O 1
ATOM 1001 N N . LEU A 1 125 ? -1.755 8.161 30.626 1.00 85.31 125 LEU A N 1
ATOM 1002 C CA . LEU A 1 125 ? -2.554 7.339 29.710 1.00 85.31 125 LEU A CA 1
ATOM 1003 C C . LEU A 1 125 ? -2.150 5.858 29.742 1.00 85.31 125 LEU A C 1
ATOM 1005 O O . LEU A 1 125 ? -3.025 4.995 29.663 1.00 85.31 125 LEU A O 1
ATOM 1009 N N . HIS A 1 126 ? -0.856 5.556 29.890 1.00 85.88 126 HIS A N 1
ATOM 1010 C CA . HIS A 1 126 ? -0.375 4.181 30.055 1.00 85.88 126 HIS A CA 1
ATOM 1011 C C . HIS A 1 126 ? -0.836 3.575 31.385 1.00 85.88 126 HIS A C 1
ATOM 1013 O O . HIS A 1 126 ? -1.408 2.487 31.384 1.00 85.88 126 HIS A O 1
ATOM 1019 N N . ASP A 1 127 ? -0.691 4.308 32.489 1.00 88.25 127 ASP A N 1
ATOM 1020 C CA . ASP A 1 127 ? -1.139 3.863 33.812 1.00 88.25 127 ASP A CA 1
ATOM 1021 C C . ASP A 1 127 ? -2.657 3.641 33.849 1.00 88.25 127 ASP A C 1
ATOM 1023 O O . ASP A 1 127 ? -3.158 2.718 34.492 1.00 88.25 127 ASP A O 1
ATOM 1027 N N . LEU A 1 128 ? -3.423 4.499 33.166 1.00 86.50 128 LEU A N 1
ATOM 1028 C CA . LEU A 1 128 ? -4.873 4.362 33.044 1.00 86.50 128 LEU A CA 1
ATOM 1029 C C . LEU A 1 128 ? -5.255 3.122 32.229 1.00 86.50 128 LEU A C 1
ATOM 1031 O O . LEU A 1 128 ? -6.194 2.419 32.611 1.00 86.50 128 LEU A O 1
ATOM 1035 N N . ALA A 1 129 ? -4.544 2.854 31.133 1.00 86.44 129 ALA A N 1
ATOM 1036 C CA . ALA A 1 129 ? -4.738 1.658 30.320 1.00 86.44 129 ALA A CA 1
ATOM 1037 C C . ALA A 1 129 ? -4.459 0.379 31.121 1.00 86.44 129 ALA A C 1
ATOM 1039 O O . ALA A 1 129 ? -5.287 -0.532 31.119 1.00 86.44 129 ALA A O 1
ATOM 1040 N N . GLU A 1 130 ? -3.349 0.346 31.863 1.00 86.75 130 GLU A N 1
ATOM 1041 C CA . GLU A 1 130 ? -2.958 -0.787 32.706 1.00 86.75 130 GLU A CA 1
ATOM 1042 C C . GLU A 1 130 ? -3.976 -1.026 33.828 1.00 86.75 130 GLU A C 1
ATOM 1044 O O . GLU A 1 130 ? -4.489 -2.133 33.974 1.00 86.75 130 GLU A O 1
ATOM 1049 N N . LYS A 1 131 ? -4.384 0.027 34.551 1.00 88.25 131 LYS A N 1
ATOM 1050 C CA . LYS A 1 131 ? -5.415 -0.066 35.604 1.00 88.25 131 LYS A CA 1
ATOM 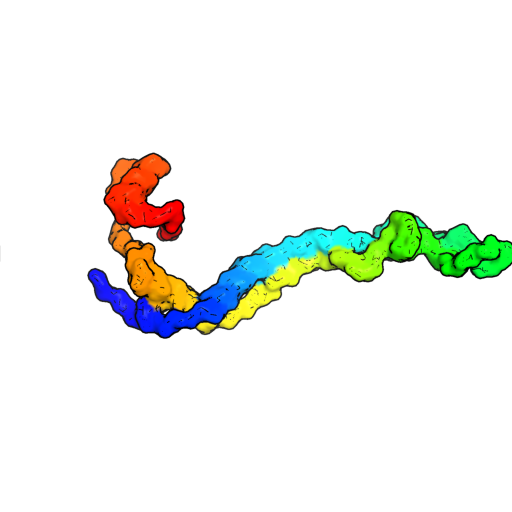1051 C C . LYS A 1 131 ? -6.747 -0.617 35.101 1.00 88.25 131 LYS A C 1
ATOM 1053 O O . LYS A 1 131 ? -7.478 -1.243 35.865 1.00 88.25 131 LYS A O 1
ATOM 1058 N N . ARG A 1 132 ? -7.100 -0.338 33.843 1.00 85.56 132 ARG A N 1
ATOM 1059 C CA . ARG A 1 132 ? -8.353 -0.793 33.224 1.00 85.56 132 ARG A CA 1
ATOM 1060 C C . ARG A 1 132 ? -8.203 -2.104 32.447 1.00 85.56 132 ARG A C 1
ATOM 1062 O O . ARG A 1 132 ? -9.188 -2.543 31.857 1.00 85.56 132 ARG A O 1
ATOM 1069 N N . ASN A 1 133 ? -7.021 -2.727 32.466 1.00 84.56 133 ASN A N 1
ATOM 1070 C CA . ASN A 1 133 ? -6.685 -3.923 31.690 1.00 84.56 133 ASN A CA 1
ATOM 1071 C C . ASN A 1 133 ? -7.014 -3.778 30.193 1.00 84.56 133 ASN A C 1
ATOM 1073 O O . ASN A 1 133 ? -7.489 -4.717 29.555 1.00 84.56 133 ASN A O 1
ATOM 1077 N N . TRP A 1 134 ? -6.805 -2.589 29.626 1.00 82.81 134 TRP A N 1
ATOM 1078 C CA . TRP A 1 134 ? -6.898 -2.400 28.180 1.00 82.81 134 TRP A CA 1
ATOM 1079 C C . TRP A 1 134 ? -5.627 -2.969 27.550 1.00 82.81 134 TRP A C 1
ATOM 1081 O O . TRP A 1 134 ? -4.526 -2.542 27.895 1.00 82.81 134 TRP A O 1
ATOM 1091 N N . GLU A 1 135 ? -5.757 -3.957 26.660 1.00 66.19 135 GLU A N 1
ATOM 1092 C CA . GLU A 1 135 ? -4.591 -4.559 26.005 1.00 66.19 135 GLU A CA 1
ATOM 1093 C C . GLU A 1 135 ? -3.791 -3.547 25.146 1.00 66.19 135 GLU A C 1
ATOM 1095 O O . GLU A 1 135 ? -4.253 -2.459 24.804 1.00 66.19 135 GLU A O 1
ATOM 1100 N N . ILE A 1 136 ? -2.570 -3.960 24.782 1.00 58.19 136 ILE A N 1
ATOM 1101 C CA . ILE A 1 136 ? -1.362 -3.209 24.364 1.00 58.19 136 ILE A CA 1
ATOM 1102 C C . ILE A 1 136 ? -1.545 -2.121 23.275 1.00 58.19 136 ILE A C 1
ATOM 1104 O O . ILE A 1 136 ? -0.675 -1.264 23.119 1.00 58.19 136 ILE A O 1
ATOM 1108 N N . GLN A 1 137 ? -2.649 -2.096 22.521 1.00 61.56 137 GLN A N 1
ATOM 1109 C CA . GLN A 1 137 ? -2.913 -1.064 21.509 1.00 61.56 137 GLN A CA 1
ATOM 1110 C C . GLN A 1 137 ? -4.314 -0.470 21.638 1.00 61.56 137 GLN A C 1
ATOM 1112 O O . GLN A 1 137 ? -5.314 -1.079 21.259 1.00 61.56 137 GLN A O 1
ATOM 1117 N N . ILE A 1 138 ? -4.357 0.785 22.082 1.00 65.12 138 ILE A N 1
ATOM 1118 C CA . ILE A 1 138 ? -5.576 1.585 22.175 1.00 65.12 138 ILE A CA 1
ATOM 1119 C C . ILE A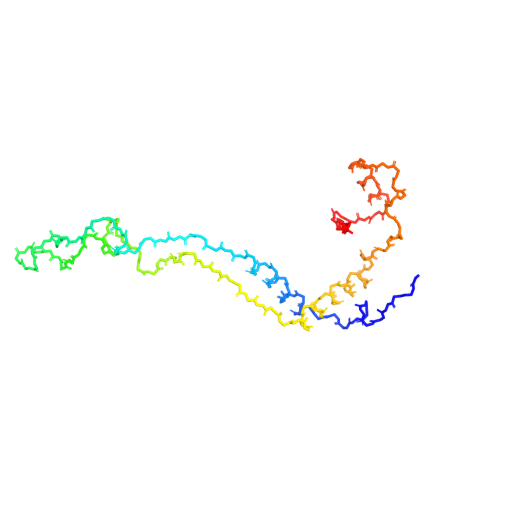 1 138 ? -5.571 2.600 21.036 1.00 65.12 138 ILE A C 1
ATOM 1121 O O . ILE A 1 138 ? -4.629 3.375 20.873 1.00 65.12 138 ILE A O 1
ATOM 1125 N N . CYS A 1 139 ? -6.634 2.607 20.235 1.00 62.00 139 CYS A N 1
ATOM 1126 C CA . CYS A 1 139 ? -6.843 3.627 19.216 1.00 62.00 139 CYS A CA 1
ATOM 1127 C C . CYS A 1 139 ? -7.817 4.674 19.763 1.00 62.00 139 CYS A C 1
ATOM 1129 O O . CYS A 1 139 ? -9.028 4.460 19.759 1.00 62.00 139 CYS A O 1
ATOM 1131 N N . LEU A 1 140 ? -7.279 5.796 20.243 1.00 56.12 140 LEU A N 1
ATOM 1132 C CA . LEU A 1 140 ? -8.064 6.982 20.572 1.00 56.12 140 LEU A CA 1
ATOM 1133 C C . LEU A 1 140 ? -8.201 7.822 19.305 1.00 56.12 140 LEU A C 1
ATOM 1135 O O . LEU A 1 140 ? -7.207 8.289 18.749 1.00 56.12 140 LEU A O 1
ATOM 1139 N N . ARG A 1 141 ? -9.431 7.989 18.827 1.00 37.66 141 ARG A N 1
ATOM 1140 C CA . ARG A 1 141 ? -9.727 8.980 17.798 1.00 37.66 141 ARG A CA 1
ATOM 1141 C C . ARG A 1 141 ? -10.283 10.211 18.503 1.00 37.66 141 ARG A C 1
ATOM 1143 O O . ARG A 1 141 ? -11.427 10.172 18.941 1.00 37.66 141 ARG A O 1
ATOM 1150 N N . ILE A 1 142 ? -9.427 11.222 18.638 1.00 35.31 142 ILE A N 1
ATOM 1151 C CA . ILE A 1 142 ? -9.783 12.588 19.047 1.00 35.31 142 ILE A CA 1
ATOM 1152 C C . ILE A 1 142 ? -10.525 13.257 17.884 1.00 35.31 142 ILE A C 1
ATOM 1154 O O . ILE A 1 142 ? -10.136 12.992 16.716 1.00 35.31 142 ILE A O 1
#